Protein AF-A0A9W3X4G9-F1 (afdb_monomer_lite)

Secondary structure (DSSP, 8-state):
-HHHHHHHHHHHHHHHHHHHHH-HHHHHHHHHHHHHHTS-GGG--HHHHHHHHHHHHHHHHHHT-

Sequence (65 aa):
MKAEEEAKRTSLVQQVMAIAQEHAEAQKKIQEFEWKANLKLEDFTIKLLETALDRLEVFKMKEEK

Radius of gyration: 11.85 Å; chains: 1; bounding box: 26×22×33 Å

Foldseek 3Di:
DVVVQVVLLVVLLVLLVVLVVVDVVSVVVQVVLCVVVVHHSSRDHSVSSVVSNVVSVVVVVVVVD

Organism: Bacillus thuringiensis (NCBI:txid1428)

Structure (mmCIF, N/CA/C/O backbone):
data_AF-A0A9W3X4G9-F1
#
_entry.id   AF-A0A9W3X4G9-F1
#
loop_
_atom_site.group_PDB
_atom_site.id
_atom_site.type_symbol
_atom_site.label_atom_id
_atom_site.label_alt_id
_atom_site.label_comp_id
_atom_site.label_asym_id
_atom_site.label_entity_id
_atom_site.label_seq_id
_atom_site.pdbx_PDB_ins_code
_atom_site.Cartn_x
_atom_site.Cartn_y
_atom_site.Cartn_z
_atom_site.occupancy
_atom_site.B_iso_or_equiv
_atom_site.auth_seq_id
_atom_site.auth_comp_id
_atom_site.auth_asym_id
_atom_site.auth_atom_id
_atom_site.pdbx_PDB_model_num
ATOM 1 N N . MET A 1 1 ? 9.949 -11.282 -19.708 1.00 53.03 1 MET A N 1
ATOM 2 C CA . MET A 1 1 ? 10.227 -10.899 -18.309 1.00 53.03 1 MET A CA 1
ATOM 3 C C . MET A 1 1 ? 9.807 -9.476 -17.927 1.00 53.03 1 MET A C 1
ATOM 5 O O . MET A 1 1 ? 9.503 -9.304 -16.766 1.00 53.03 1 MET A O 1
ATOM 9 N N . LYS A 1 2 ? 9.696 -8.469 -18.818 1.00 56.03 2 LYS A N 1
ATOM 10 C CA . LYS A 1 2 ? 9.168 -7.139 -18.405 1.00 56.03 2 LYS A CA 1
ATOM 11 C C . LYS A 1 2 ? 7.637 -7.072 -18.257 1.00 56.03 2 LYS A C 1
ATOM 13 O O . LYS A 1 2 ? 7.134 -6.421 -17.353 1.00 56.03 2 LYS A O 1
ATOM 18 N N . ALA A 1 3 ? 6.904 -7.796 -19.104 1.00 66.75 3 ALA A N 1
ATOM 19 C CA . ALA A 1 3 ? 5.439 -7.751 -19.123 1.00 66.75 3 ALA A CA 1
ATOM 20 C C . ALA A 1 3 ? 4.777 -8.352 -17.866 1.00 66.75 3 ALA A C 1
ATOM 22 O O . ALA A 1 3 ? 3.719 -7.893 -17.450 1.00 66.75 3 ALA A O 1
ATOM 23 N N . GLU A 1 4 ? 5.395 -9.360 -17.245 1.00 73.88 4 GLU A N 1
ATOM 24 C CA . GLU A 1 4 ? 4.844 -10.016 -16.051 1.00 73.88 4 GLU A CA 1
ATOM 25 C C . GLU A 1 4 ? 4.942 -9.131 -14.805 1.00 73.88 4 GLU A C 1
ATOM 27 O O . GLU A 1 4 ? 4.005 -9.091 -14.013 1.00 73.88 4 GLU A O 1
ATOM 32 N N . GLU A 1 5 ? 6.032 -8.376 -14.644 1.00 76.69 5 GLU A N 1
ATOM 33 C CA . GLU A 1 5 ? 6.187 -7.455 -13.513 1.00 76.69 5 GLU A CA 1
ATOM 34 C C . GLU A 1 5 ? 5.228 -6.265 -13.609 1.00 76.69 5 GLU A C 1
ATOM 36 O O . GLU A 1 5 ? 4.601 -5.903 -12.613 1.00 76.69 5 GLU A O 1
ATOM 41 N N . GLU A 1 6 ? 5.046 -5.691 -14.803 1.00 79.31 6 GLU A N 1
ATOM 42 C CA . GLU A 1 6 ? 4.057 -4.626 -15.013 1.00 79.31 6 GLU A CA 1
ATOM 43 C C . GLU A 1 6 ? 2.629 -5.123 -14.776 1.00 79.31 6 GLU A C 1
ATOM 45 O O . GLU A 1 6 ? 1.864 -4.459 -14.077 1.00 79.31 6 GLU A O 1
ATOM 50 N N . ALA A 1 7 ? 2.281 -6.316 -15.270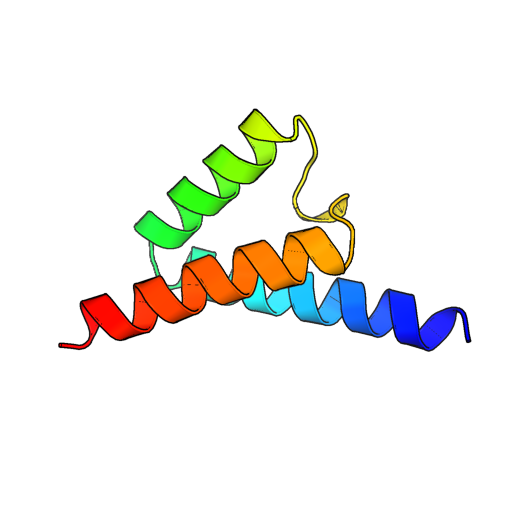 1.00 86.12 7 ALA A N 1
ATOM 51 C CA . ALA A 1 7 ? 0.976 -6.914 -15.006 1.00 86.12 7 ALA A CA 1
ATOM 52 C C . ALA A 1 7 ? 0.752 -7.146 -13.504 1.00 86.12 7 ALA A C 1
ATOM 54 O O . ALA A 1 7 ? -0.322 -6.836 -12.982 1.00 86.12 7 ALA A O 1
ATOM 55 N N . LYS A 1 8 ? 1.776 -7.633 -12.788 1.00 87.88 8 LYS A N 1
ATOM 56 C CA . LYS A 1 8 ? 1.701 -7.861 -11.341 1.00 87.88 8 LYS A CA 1
ATOM 57 C C . LYS A 1 8 ? 1.531 -6.548 -10.581 1.00 87.88 8 LYS A C 1
ATOM 59 O O . LYS A 1 8 ? 0.663 -6.461 -9.717 1.00 87.88 8 LYS A O 1
ATOM 64 N N . ARG A 1 9 ? 2.298 -5.510 -10.934 1.00 87.31 9 ARG A N 1
ATOM 65 C CA . ARG A 1 9 ? 2.153 -4.164 -10.359 1.00 87.31 9 ARG A CA 1
ATOM 66 C C . ARG A 1 9 ? 0.738 -3.636 -10.567 1.00 87.31 9 ARG A C 1
ATOM 68 O O . ARG A 1 9 ? 0.094 -3.273 -9.590 1.00 87.31 9 ARG A O 1
ATOM 75 N N . THR A 1 10 ? 0.236 -3.640 -11.799 1.00 88.62 10 THR A N 1
ATOM 76 C CA . THR A 1 10 ? -1.113 -3.141 -12.103 1.00 88.62 10 THR A CA 1
ATOM 77 C C . THR A 1 10 ? -2.188 -3.917 -11.341 1.00 88.62 10 THR A C 1
ATOM 79 O O . THR A 1 10 ? -3.092 -3.312 -10.770 1.00 88.62 10 THR A O 1
ATOM 82 N N . SER A 1 11 ? -2.065 -5.245 -11.261 1.00 91.19 11 SER A N 1
ATOM 83 C CA . SER A 1 11 ? -2.994 -6.086 -10.500 1.00 91.19 11 SER A CA 1
ATOM 84 C C . SER A 1 11 ? -2.985 -5.756 -9.002 1.00 91.19 11 SER A C 1
ATOM 86 O O . SER A 1 11 ? -4.046 -5.650 -8.389 1.00 91.19 11 SER A O 1
ATOM 88 N N . LEU A 1 12 ? -1.809 -5.532 -8.409 1.00 90.75 12 LEU A N 1
ATOM 89 C CA . LEU A 1 12 ? -1.694 -5.134 -7.005 1.00 90.75 12 LEU A CA 1
ATOM 90 C C . LEU A 1 12 ? -2.288 -3.746 -6.748 1.00 90.75 12 LEU A C 1
ATOM 92 O O . LEU A 1 12 ? -3.033 -3.581 -5.788 1.00 90.75 12 LEU A O 1
ATOM 96 N N . VAL A 1 13 ? -2.014 -2.767 -7.619 1.00 90.56 13 VAL A N 1
ATOM 97 C CA . VAL A 1 13 ? -2.614 -1.424 -7.532 1.00 90.56 13 VAL A CA 1
ATOM 98 C C . VAL A 1 13 ? -4.139 -1.520 -7.525 1.00 90.56 13 VAL A C 1
ATOM 100 O O . VAL A 1 13 ? -4.783 -0.903 -6.679 1.00 90.56 13 VAL A O 1
ATOM 103 N N . GLN A 1 14 ? -4.721 -2.322 -8.422 1.00 91.25 14 GLN A N 1
ATOM 104 C CA . GLN A 1 14 ? -6.171 -2.512 -8.480 1.00 91.25 14 GLN A CA 1
ATOM 105 C C . GLN A 1 14 ? -6.737 -3.165 -7.217 1.00 91.25 14 GLN A C 1
ATOM 107 O O . GLN A 1 14 ? -7.747 -2.688 -6.709 1.00 91.25 14 GLN A O 1
ATOM 112 N N . GLN A 1 15 ? -6.094 -4.210 -6.687 1.00 90.19 15 GLN A N 1
ATOM 113 C CA . GLN A 1 15 ? -6.541 -4.858 -5.447 1.00 90.19 15 GLN A CA 1
ATOM 114 C C . GLN A 1 15 ? -6.507 -3.892 -4.264 1.00 90.19 15 GLN A C 1
ATOM 116 O O . GLN A 1 15 ? -7.470 -3.779 -3.511 1.00 90.19 15 GLN A O 1
ATOM 121 N N . VAL A 1 16 ? -5.414 -3.143 -4.138 1.00 89.25 16 VAL A N 1
ATOM 122 C CA . VAL A 1 16 ? -5.257 -2.148 -3.086 1.00 89.25 16 VAL A CA 1
ATOM 123 C C . VAL A 1 16 ? -6.319 -1.048 -3.200 1.00 89.25 16 VAL A C 1
ATOM 125 O O . VAL A 1 16 ? -6.943 -0.698 -2.198 1.00 89.25 16 VAL A O 1
ATOM 128 N N . MET A 1 17 ? -6.571 -0.537 -4.411 1.00 88.38 17 MET A N 1
ATOM 129 C CA . MET A 1 17 ? -7.641 0.436 -4.651 1.00 88.38 17 MET A CA 1
ATOM 130 C C . MET A 1 17 ? -9.026 -0.133 -4.343 1.00 88.38 17 MET A C 1
ATOM 132 O O . MET A 1 17 ? -9.840 0.581 -3.769 1.00 88.38 17 MET A O 1
ATOM 136 N N . ALA A 1 18 ? -9.296 -1.394 -4.685 1.00 90.19 18 ALA A N 1
ATOM 137 C CA . ALA A 1 18 ? -10.577 -2.031 -4.401 1.00 90.19 18 ALA A CA 1
ATOM 138 C C . ALA A 1 18 ? -10.840 -2.091 -2.889 1.00 90.19 18 ALA A C 1
ATOM 140 O O . ALA A 1 18 ? -11.882 -1.626 -2.436 1.00 90.19 18 ALA A O 1
ATOM 141 N N . ILE A 1 19 ? -9.862 -2.544 -2.094 1.00 87.12 19 ILE A N 1
ATOM 142 C CA . ILE A 1 19 ? -9.994 -2.571 -0.627 1.00 87.12 19 ILE A CA 1
ATOM 143 C C . ILE A 1 19 ? -10.135 -1.150 -0.068 1.00 87.12 19 ILE A C 1
ATOM 145 O O . ILE A 1 19 ? -10.945 -0.911 0.824 1.00 87.12 19 ILE A O 1
ATOM 149 N N . ALA A 1 20 ? -9.372 -0.194 -0.604 1.00 86.00 20 ALA A N 1
ATOM 150 C CA . ALA A 1 20 ? -9.474 1.209 -0.219 1.00 86.00 20 ALA A CA 1
ATOM 151 C C . ALA A 1 20 ? -10.852 1.815 -0.527 1.00 86.00 20 ALA A C 1
ATOM 153 O O . ALA A 1 20 ? -11.333 2.633 0.247 1.00 86.00 20 ALA A O 1
ATOM 154 N N . GLN A 1 21 ? -11.497 1.422 -1.627 1.00 85.75 21 GLN A N 1
ATOM 155 C CA . GLN A 1 21 ? -12.846 1.876 -1.969 1.00 85.75 21 GLN A CA 1
ATOM 156 C C . GLN A 1 21 ? -13.930 1.199 -1.125 1.00 85.75 21 GLN A C 1
ATOM 158 O O . GLN A 1 21 ? -14.925 1.843 -0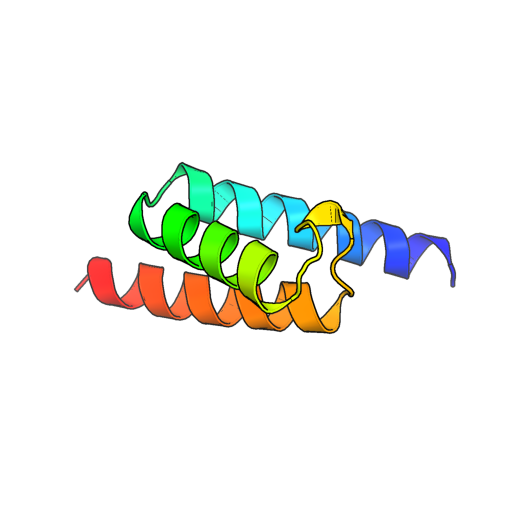.800 1.00 85.75 21 GLN A O 1
ATOM 163 N N . GLU A 1 22 ? -13.746 -0.071 -0.759 1.00 86.19 22 GLU A N 1
ATOM 164 C CA . GLU A 1 22 ? -14.674 -0.794 0.117 1.00 86.19 22 GLU A CA 1
ATOM 165 C C . GLU A 1 22 ? -14.603 -0.306 1.575 1.00 86.19 22 GLU A C 1
ATOM 167 O O . GLU A 1 22 ? -15.630 -0.229 2.247 1.00 86.19 22 GLU A O 1
ATOM 172 N N . HIS A 1 23 ? -13.412 0.060 2.064 1.00 83.56 23 HIS A N 1
ATOM 173 C CA . HIS A 1 23 ? -13.182 0.439 3.461 1.00 83.56 23 HIS A CA 1
ATOM 174 C C . HIS A 1 23 ? -12.598 1.854 3.574 1.00 83.56 23 HIS A C 1
ATOM 176 O O . HIS A 1 23 ? -11.442 2.108 3.230 1.00 83.56 23 HIS A O 1
ATOM 182 N N . ALA A 1 24 ? -13.351 2.784 4.169 1.00 83.75 24 ALA A N 1
ATOM 183 C CA . ALA A 1 24 ? -12.907 4.171 4.348 1.00 83.75 24 ALA A CA 1
ATOM 184 C C . ALA A 1 24 ? -11.596 4.296 5.159 1.00 83.75 24 ALA A C 1
ATOM 186 O O . ALA A 1 24 ? -10.786 5.195 4.918 1.00 83.75 24 ALA A O 1
ATOM 187 N N . GLU A 1 25 ? -11.351 3.390 6.110 1.00 84.19 25 GLU A N 1
ATOM 188 C CA . GLU A 1 25 ? -10.084 3.331 6.851 1.00 84.19 25 GLU A CA 1
ATOM 189 C C . GLU A 1 25 ? -8.919 2.810 6.002 1.00 84.19 25 GLU A C 1
ATOM 191 O O . GLU A 1 25 ? -7.800 3.319 6.113 1.00 84.19 25 GLU A O 1
ATOM 196 N N . ALA A 1 26 ? -9.176 1.855 5.105 1.00 85.69 26 ALA A N 1
ATOM 197 C CA . ALA A 1 26 ? -8.192 1.401 4.129 1.00 85.69 26 ALA A CA 1
ATOM 198 C C . ALA A 1 26 ? -7.797 2.544 3.181 1.00 85.69 26 ALA A C 1
ATOM 200 O O . ALA A 1 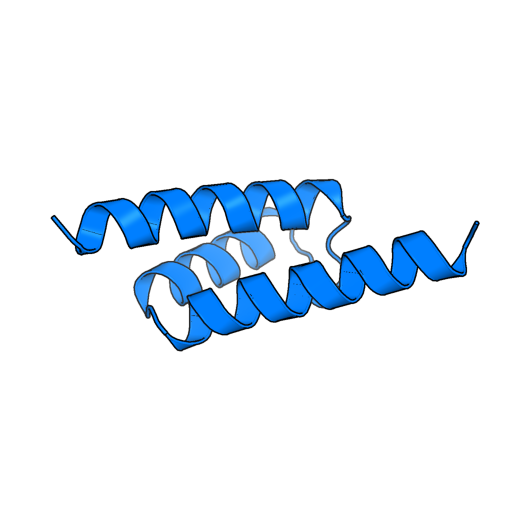26 ? -6.606 2.748 2.932 1.00 85.69 26 ALA A O 1
ATOM 201 N N . GLN A 1 27 ? -8.763 3.362 2.745 1.00 87.31 27 GLN A N 1
ATOM 202 C CA . GLN A 1 27 ? -8.491 4.572 1.967 1.00 87.31 27 GLN A CA 1
ATOM 203 C C . GLN A 1 27 ? -7.577 5.547 2.713 1.00 87.31 27 GLN A C 1
ATOM 205 O O . GLN A 1 27 ? -6.589 6.024 2.155 1.00 87.31 27 GLN A O 1
ATOM 210 N N . LYS A 1 28 ? -7.869 5.821 3.992 1.00 88.62 28 LYS A N 1
ATOM 211 C CA . LYS A 1 28 ? -7.038 6.710 4.818 1.00 88.62 28 LYS A CA 1
ATOM 212 C C . LYS A 1 28 ? -5.616 6.184 4.960 1.00 88.62 28 LYS A C 1
ATOM 214 O O . LYS A 1 28 ? -4.674 6.957 4.808 1.00 88.62 28 LYS A O 1
ATOM 219 N N . LYS A 1 29 ? -5.451 4.877 5.186 1.00 87.62 29 LYS A N 1
ATOM 220 C CA . LYS A 1 29 ? -4.127 4.247 5.223 1.00 87.62 29 LYS A CA 1
ATOM 221 C C . LYS A 1 29 ? -3.383 4.421 3.911 1.00 87.62 29 LYS A C 1
ATOM 223 O O . LYS A 1 29 ? -2.203 4.747 3.944 1.00 87.62 29 LYS A O 1
ATOM 228 N N . ILE A 1 30 ? -4.047 4.218 2.776 1.00 87.81 30 ILE A N 1
ATOM 229 C CA . ILE A 1 30 ? -3.424 4.407 1.465 1.00 87.81 30 ILE A CA 1
ATOM 230 C C . ILE A 1 30 ? -2.943 5.836 1.290 1.00 87.81 30 ILE A C 1
ATOM 232 O O . ILE A 1 30 ? -1.773 6.035 0.980 1.00 87.81 30 ILE A O 1
ATOM 236 N N . GLN A 1 31 ? -3.782 6.818 1.611 1.00 87.94 31 GLN A N 1
ATOM 237 C CA . GLN A 1 31 ? -3.377 8.219 1.567 1.00 87.94 31 GLN A CA 1
ATOM 238 C C . GLN A 1 31 ? -2.209 8.520 2.519 1.00 87.94 31 GLN A C 1
ATOM 240 O O . GLN A 1 31 ? -1.311 9.283 2.171 1.00 87.94 31 GLN A O 1
ATOM 245 N N . GLU A 1 32 ? -2.171 7.906 3.706 1.00 89.19 32 GLU A N 1
ATOM 246 C CA . GLU A 1 32 ? -1.018 8.012 4.603 1.00 89.19 32 GLU A CA 1
ATOM 247 C C . GLU A 1 32 ? 0.248 7.389 4.012 1.00 89.19 32 GLU A C 1
ATOM 249 O O . GLU A 1 32 ? 1.332 7.947 4.183 1.00 89.19 32 GLU A O 1
ATOM 254 N N . PHE A 1 33 ? 0.139 6.235 3.350 1.00 87.00 33 PHE A N 1
ATOM 255 C CA . PHE A 1 33 ? 1.262 5.599 2.669 1.00 87.00 33 PHE A CA 1
A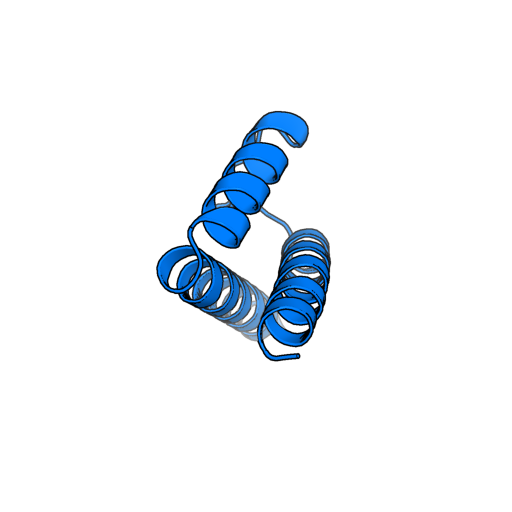TOM 256 C C . PHE A 1 33 ? 1.777 6.483 1.539 1.00 87.00 33 PHE A C 1
ATOM 258 O O . PHE A 1 33 ? 2.985 6.688 1.450 1.00 87.00 33 PHE A O 1
ATOM 265 N N . GLU A 1 34 ? 0.882 7.042 0.724 1.00 90.00 34 GLU A N 1
ATOM 266 C CA . GLU A 1 34 ? 1.243 7.954 -0.360 1.00 90.00 34 GLU A CA 1
ATOM 267 C C . GLU A 1 34 ? 1.952 9.201 0.175 1.00 90.00 34 GLU A C 1
ATOM 269 O O . GLU A 1 34 ? 3.002 9.606 -0.325 1.00 90.00 34 GLU A O 1
ATOM 274 N N . TRP A 1 35 ? 1.430 9.770 1.263 1.00 89.19 35 TRP A N 1
ATOM 275 C CA . TRP A 1 35 ? 2.011 10.947 1.895 1.00 89.19 35 TRP A CA 1
ATOM 276 C C . TRP A 1 35 ? 3.370 10.663 2.550 1.00 89.19 35 TRP A C 1
ATOM 278 O O . TRP A 1 35 ? 4.314 11.427 2.360 1.00 89.19 35 TRP A O 1
ATOM 288 N N . LYS A 1 36 ? 3.510 9.544 3.274 1.00 87.25 36 LYS A N 1
ATOM 289 C CA . LYS A 1 36 ? 4.772 9.136 3.922 1.00 87.25 36 LYS A CA 1
ATOM 290 C C . LYS A 1 36 ? 5.849 8.758 2.912 1.00 87.25 36 LYS A C 1
ATOM 292 O O . LYS A 1 36 ? 7.018 9.066 3.127 1.00 87.25 36 LYS A O 1
ATOM 297 N N . ALA A 1 37 ? 5.464 8.074 1.839 1.00 85.06 37 ALA A N 1
ATOM 298 C CA . ALA A 1 37 ? 6.373 7.704 0.763 1.00 85.06 37 ALA A CA 1
ATOM 299 C C . ALA A 1 37 ? 6.675 8.883 -0.174 1.00 85.06 37 ALA A C 1
ATOM 301 O O . ALA A 1 37 ? 7.628 8.805 -0.943 1.00 85.06 37 ALA A O 1
ATOM 302 N N . ASN A 1 38 ? 5.881 9.959 -0.103 1.00 89.75 38 ASN A N 1
ATOM 303 C CA . ASN A 1 38 ? 5.884 11.075 -1.048 1.00 89.75 38 ASN A CA 1
ATOM 304 C C . ASN A 1 38 ? 5.773 10.598 -2.510 1.00 89.75 38 ASN A C 1
ATOM 306 O O . ASN A 1 38 ? 6.428 11.117 -3.414 1.00 89.75 38 ASN A O 1
ATOM 310 N N . LEU A 1 39 ? 4.975 9.551 -2.714 1.00 88.50 39 LEU A N 1
ATOM 311 C CA . LEU A 1 39 ? 4.789 8.830 -3.969 1.00 88.50 39 LEU A CA 1
ATOM 312 C C . LEU A 1 39 ? 3.313 8.464 -4.087 1.00 88.50 39 LEU A C 1
ATOM 314 O O . LEU A 1 39 ? 2.665 8.198 -3.080 1.00 88.50 39 LEU A O 1
ATOM 318 N N . LYS A 1 40 ? 2.780 8.419 -5.305 1.00 87.81 40 LYS A N 1
ATOM 319 C CA . LYS A 1 40 ? 1.415 7.930 -5.525 1.00 87.81 40 LYS A CA 1
ATOM 320 C C . LYS A 1 40 ? 1.373 6.412 -5.492 1.00 87.81 40 LYS A C 1
ATOM 322 O O . LYS A 1 40 ? 2.370 5.766 -5.806 1.00 87.81 40 LYS A O 1
ATOM 327 N N . LEU A 1 41 ? 0.203 5.845 -5.205 1.00 84.31 41 LEU A N 1
ATOM 328 C CA . LEU A 1 41 ? -0.009 4.396 -5.235 1.00 84.31 41 LEU A CA 1
ATOM 329 C C . LEU A 1 41 ? 0.414 3.785 -6.578 1.00 84.31 41 LEU A C 1
ATOM 331 O O . LEU A 1 41 ? 0.996 2.707 -6.632 1.00 84.31 41 LEU A O 1
ATOM 335 N N . GLU A 1 42 ? 0.156 4.500 -7.669 1.00 84.06 42 GLU A N 1
ATOM 336 C CA . GLU A 1 42 ? 0.553 4.089 -9.011 1.00 84.06 42 GLU A CA 1
ATOM 337 C C . GLU A 1 42 ? 2.079 3.993 -9.142 1.00 84.06 42 GLU A C 1
ATOM 339 O O . GLU A 1 42 ? 2.572 3.053 -9.757 1.00 84.06 42 GL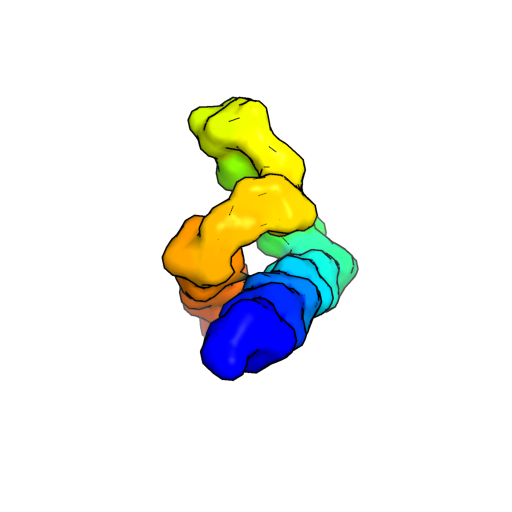U A O 1
ATOM 344 N N . ASP A 1 43 ? 2.836 4.894 -8.516 1.00 87.62 43 ASP A N 1
ATOM 345 C CA . ASP A 1 43 ? 4.306 4.909 -8.501 1.00 87.62 43 ASP A CA 1
ATOM 346 C C . ASP A 1 43 ? 4.923 3.924 -7.498 1.00 87.62 43 ASP A C 1
ATOM 348 O O . ASP A 1 43 ? 6.148 3.786 -7.421 1.00 87.62 43 ASP A O 1
ATOM 352 N N . PHE A 1 44 ? 4.109 3.205 -6.723 1.00 87.00 44 PHE A N 1
ATOM 353 C CA . PHE A 1 44 ? 4.644 2.227 -5.791 1.00 87.00 44 PHE A CA 1
ATOM 354 C C . PHE A 1 44 ? 5.293 1.058 -6.530 1.00 87.00 44 PHE A C 1
ATOM 356 O O . PHE A 1 44 ? 4.806 0.525 -7.532 1.00 87.00 44 PHE A O 1
ATOM 363 N N . THR A 1 45 ? 6.413 0.610 -5.969 1.00 89.25 45 THR A N 1
ATOM 364 C CA . THR A 1 45 ? 7.031 -0.649 -6.376 1.00 89.25 45 THR A CA 1
ATOM 365 C C . THR A 1 45 ? 6.159 -1.823 -5.938 1.00 89.25 45 THR A C 1
ATOM 367 O O . THR A 1 45 ? 5.426 -1.732 -4.954 1.00 89.25 45 THR A O 1
ATOM 370 N N . ILE A 1 46 ? 6.288 -2.960 -6.627 1.00 89.50 46 ILE A N 1
ATOM 371 C CA . ILE A 1 46 ? 5.565 -4.204 -6.306 1.00 89.50 46 ILE A CA 1
ATOM 372 C C . ILE A 1 46 ? 5.661 -4.533 -4.808 1.00 89.50 46 ILE A C 1
ATOM 374 O O . ILE A 1 46 ? 4.646 -4.808 -4.187 1.00 89.50 46 ILE A O 1
ATOM 378 N N . LYS A 1 47 ? 6.846 -4.392 -4.196 1.00 89.19 47 LYS A N 1
ATOM 379 C CA . LYS A 1 47 ? 7.041 -4.630 -2.755 1.00 89.19 47 LYS A CA 1
ATOM 380 C C . LYS A 1 47 ? 6.232 -3.687 -1.861 1.00 89.19 47 LYS A C 1
ATOM 382 O O . LYS A 1 47 ? 5.712 -4.123 -0.835 1.00 89.19 47 LYS A O 1
ATOM 387 N N . LEU A 1 48 ? 6.155 -2.401 -2.213 1.00 88.44 48 LEU A N 1
ATOM 388 C CA . LEU A 1 48 ? 5.360 -1.426 -1.462 1.00 88.44 48 LEU A CA 1
ATOM 389 C C . LEU A 1 48 ? 3.869 -1.727 -1.594 1.00 88.44 48 LEU A C 1
ATOM 391 O O . LEU A 1 48 ? 3.159 -1.668 -0.597 1.00 88.44 48 LEU A O 1
ATOM 395 N N . LEU A 1 49 ? 3.417 -2.103 -2.792 1.00 90.06 49 LEU A N 1
ATOM 396 C CA . LEU A 1 49 ? 2.035 -2.507 -3.032 1.00 90.06 49 LEU A CA 1
ATOM 397 C C . LEU A 1 49 ? 1.675 -3.800 -2.302 1.00 90.06 49 LEU A C 1
ATOM 399 O O . LEU A 1 49 ? 0.634 -3.837 -1.665 1.00 90.06 49 LEU A O 1
ATOM 403 N N . GLU A 1 50 ? 2.534 -4.822 -2.331 1.00 91.00 50 GLU A N 1
ATOM 404 C CA . GLU A 1 50 ? 2.344 -6.068 -1.571 1.00 91.00 50 GLU A CA 1
ATOM 405 C C . GLU A 1 50 ? 2.282 -5.776 -0.063 1.00 91.00 50 GLU A C 1
ATOM 407 O O . GLU A 1 50 ? 1.401 -6.279 0.625 1.00 91.00 50 GLU A O 1
ATOM 412 N N . THR A 1 51 ? 3.148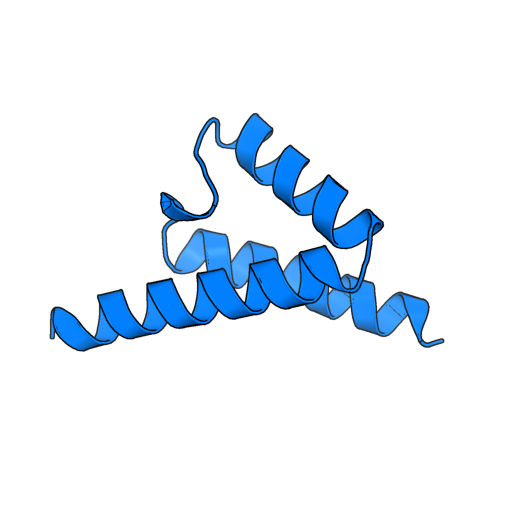 -4.892 0.448 1.00 90.75 51 THR A N 1
ATOM 413 C CA . THR A 1 51 ? 3.127 -4.478 1.864 1.00 90.75 51 THR A CA 1
ATOM 414 C C . THR A 1 51 ? 1.860 -3.698 2.220 1.00 90.75 51 THR A C 1
ATOM 416 O O . THR A 1 51 ? 1.291 -3.895 3.295 1.00 90.75 51 THR A O 1
ATOM 419 N N . ALA A 1 52 ? 1.428 -2.783 1.349 1.00 89.19 52 ALA A N 1
ATOM 420 C CA . ALA A 1 52 ? 0.198 -2.028 1.540 1.00 89.19 52 ALA A CA 1
ATOM 421 C C . ALA A 1 52 ? -1.008 -2.972 1.515 1.00 89.19 52 ALA A C 1
ATOM 423 O O . ALA A 1 52 ? -1.819 -2.921 2.431 1.00 89.19 52 ALA A O 1
ATOM 424 N N . LEU A 1 53 ? -1.078 -3.874 0.536 1.00 90.31 53 LEU A N 1
ATOM 425 C CA . LEU A 1 53 ? -2.139 -4.867 0.402 1.00 90.31 53 LEU A CA 1
ATOM 426 C C . LEU A 1 53 ? -2.233 -5.754 1.646 1.00 90.31 53 LEU A C 1
ATOM 428 O O . LEU A 1 53 ? -3.297 -5.808 2.248 1.00 90.31 53 LEU A O 1
ATOM 432 N N . ASP A 1 54 ? -1.121 -6.330 2.108 1.00 90.12 54 ASP A N 1
ATOM 433 C CA . ASP A 1 54 ? -1.069 -7.147 3.330 1.00 90.12 54 ASP A CA 1
ATOM 434 C C . ASP A 1 54 ? -1.587 -6.372 4.558 1.00 90.12 54 ASP A C 1
ATOM 436 O O . ASP A 1 54 ? -2.447 -6.834 5.310 1.00 90.12 54 ASP A O 1
ATOM 440 N N . ARG A 1 55 ? -1.160 -5.111 4.714 1.00 86.38 55 ARG A N 1
ATOM 441 C CA . ARG A 1 55 ? -1.628 -4.219 5.791 1.00 86.38 55 ARG A CA 1
ATOM 442 C C . ARG A 1 55 ? -3.115 -3.881 5.714 1.00 86.38 55 ARG A C 1
ATOM 444 O O . ARG A 1 55 ? -3.687 -3.541 6.759 1.00 86.38 55 ARG A O 1
ATOM 451 N N . LEU A 1 56 ? -3.702 -3.884 4.519 1.00 86.31 56 LEU A N 1
ATOM 452 C CA . LEU A 1 56 ? -5.120 -3.618 4.292 1.00 86.31 56 LEU A CA 1
ATOM 453 C C . LEU A 1 56 ? -5.957 -4.893 4.427 1.00 86.31 56 LEU A C 1
ATOM 455 O O . LEU A 1 56 ? -7.011 -4.838 5.047 1.00 86.31 56 LEU A O 1
ATOM 459 N N . GLU A 1 57 ? -5.481 -6.044 3.954 1.00 84.94 57 GLU A N 1
ATOM 460 C CA . GLU A 1 57 ? -6.148 -7.340 4.131 1.00 84.94 57 GLU A CA 1
ATOM 461 C C . GLU A 1 57 ? -6.221 -7.740 5.607 1.00 84.94 57 GLU A C 1
ATOM 463 O O . GLU A 1 57 ? -7.291 -8.087 6.108 1.00 84.94 57 GLU A O 1
ATOM 468 N N . VAL A 1 58 ? -5.119 -7.593 6.351 1.00 83.31 58 VAL A N 1
ATOM 469 C CA . VAL A 1 58 ? -5.105 -7.810 7.809 1.00 83.31 58 VAL A CA 1
ATOM 470 C C . VAL A 1 58 ? -6.063 -6.854 8.523 1.00 83.31 58 VAL A C 1
ATOM 472 O O . VAL A 1 58 ? -6.583 -7.174 9.593 1.00 83.31 58 VAL A O 1
ATOM 475 N N . PHE A 1 59 ? -6.287 -5.667 7.958 1.00 77.62 59 PHE A N 1
ATOM 476 C CA . PHE A 1 59 ? -7.242 -4.708 8.496 1.00 77.62 59 PHE A CA 1
ATOM 477 C C . PHE A 1 59 ? -8.688 -5.140 8.215 1.00 77.62 59 PHE A C 1
ATOM 479 O O . PHE A 1 59 ? -9.466 -5.237 9.161 1.00 77.62 59 PHE A O 1
ATOM 486 N N . LYS A 1 60 ? -9.005 -5.512 6.969 1.00 72.25 60 LYS A N 1
ATOM 487 C CA . LYS A 1 60 ? -10.309 -6.060 6.562 1.00 72.25 60 LYS A CA 1
ATOM 488 C C . LYS A 1 60 ? -10.715 -7.264 7.421 1.00 72.25 60 LYS A C 1
ATOM 490 O O . LYS A 1 60 ? -11.790 -7.266 8.010 1.00 72.25 60 LYS A O 1
ATOM 495 N N . MET A 1 61 ? -9.807 -8.225 7.612 1.00 68.94 61 MET A N 1
ATOM 496 C CA . MET A 1 61 ? -10.044 -9.406 8.459 1.00 68.94 61 MET A CA 1
ATOM 497 C C . MET A 1 61 ? -10.332 -9.086 9.934 1.00 68.94 61 MET A C 1
ATOM 499 O O . MET A 1 61 ? -10.885 -9.927 10.642 1.00 68.94 61 MET A O 1
ATOM 503 N N . LYS A 1 62 ? -9.912 -7.918 10.434 1.00 65.12 62 LYS A N 1
ATOM 504 C CA . LYS A 1 62 ? -10.177 -7.503 11.817 1.00 65.12 62 LYS A CA 1
ATOM 505 C C . LYS A 1 62 ? -11.521 -6.802 11.990 1.00 65.12 62 LYS A C 1
ATOM 507 O O . LYS A 1 62 ? -12.028 -6.836 13.103 1.00 65.12 62 LYS A O 1
ATOM 512 N N . GLU A 1 63 ? -12.074 -6.186 10.945 1.00 58.94 63 GLU A N 1
ATOM 513 C CA . GLU A 1 63 ? -13.415 -5.583 10.986 1.00 58.94 63 GLU A CA 1
ATOM 514 C C . GLU A 1 63 ? -14.537 -6.630 10.881 1.00 58.94 63 GLU A C 1
ATOM 516 O O . GLU A 1 63 ? -15.619 -6.414 11.414 1.00 58.94 63 GLU A O 1
ATOM 521 N N . GLU A 1 64 ? -14.291 -7.786 10.254 1.00 56.94 64 GLU A N 1
ATOM 522 C CA . GLU A 1 64 ? -15.284 -8.871 10.124 1.00 56.94 64 GLU A CA 1
ATOM 523 C C . GLU A 1 64 ? -15.482 -9.724 11.402 1.00 56.94 64 GLU A C 1
ATOM 525 O O . GLU A 1 64 ? -16.097 -10.791 11.333 1.00 56.94 64 GLU A O 1
ATOM 530 N N . LYS A 1 65 ? -14.967 -9.304 12.569 1.00 46.50 65 LYS A N 1
ATOM 531 C CA . LYS A 1 65 ? -14.945 -10.127 13.792 1.00 46.50 65 LYS A CA 1
ATOM 532 C C . LYS A 1 65 ? -15.641 -9.510 14.999 1.00 46.50 65 LYS A C 1
ATOM 534 O O . LYS A 1 65 ? -15.434 -8.307 15.257 1.00 46.50 65 LYS A O 1
#

pLDDT: mean 83.4, std 10.19, range [46.5, 91.25]